Protein AF-A0A9D8L7P3-F1 (afdb_monomer_lite)

Sequence (144 aa):
MTLFPVAPTFHPADAAFAEPARNAYGDLPEWRLDDLYPGMESDQLKADLARADTASTAFETRYKGKLGEIAVSPDAGALLAEAVVAFEKLEELLGRIVSYAGLLHAGDTSDPVRSKFYGDVQEKITNASAHLLFFALELNRIDD

Secondary structure (DSSP, 8-state):
---PPPPPP--S-----PPP---TT-SPPPPP-TTT-S-TT-HHHHHHHHHHHHHHHHHHHHHTTTHHHHHTSTTHHHHHHHHHHHHHHHHHHHHHHHHHHHHHHHH-TT-HHHHHHHHHHHHHHHHHHHTTHHHHHHHTTS--

pLDDT: mean 88.26, std 18.41, range [38.44, 98.81]

Radius of gyration: 26.1 Å; chains: 1; bounding box: 97×29×51 Å

Foldseek 3Di:
DDDDDDDDDDDPPPPPPPDPPPPPPPDDDADDLVVLPPDLPGPVLVVLLVCLQVLLLVLLVVPFPCLQVLCPDPCNVVVVVVNVVSLVVSCVSLVSNLVSLVSQCVRPVPDPVSVVSNVVSVVSSVNSVVSVVRVVVVVVVHDD

Structure (mmCIF, N/CA/C/O backbone):
data_AF-A0A9D8L7P3-F1
#
_entry.id   AF-A0A9D8L7P3-F1
#
loop_
_atom_site.group_PDB
_atom_site.id
_atom_site.type_symbol
_atom_site.label_atom_id
_atom_site.label_alt_id
_atom_site.label_comp_id
_atom_site.label_asym_id
_atom_site.label_entity_id
_atom_site.label_seq_id
_atom_site.pdbx_PDB_ins_code
_atom_site.Cartn_x
_atom_site.Cartn_y
_atom_site.Cartn_z
_atom_site.occupancy
_atom_site.B_iso_or_equiv
_atom_site.auth_seq_id
_atom_site.auth_comp_id
_atom_site.auth_asym_id
_atom_site.auth_atom_id
_atom_site.pdbx_PDB_model_num
ATOM 1 N N . MET A 1 1 ? 76.445 12.600 0.737 1.00 38.44 1 MET A N 1
ATOM 2 C CA . MET A 1 1 ? 75.805 13.361 -0.352 1.00 38.44 1 MET A CA 1
ATOM 3 C C . MET A 1 1 ? 75.108 12.350 -1.254 1.00 38.44 1 MET A C 1
ATOM 5 O O . MET A 1 1 ? 75.825 11.651 -1.950 1.00 38.44 1 MET A O 1
ATOM 9 N N . THR A 1 2 ? 73.766 12.268 -1.166 1.00 41.50 2 THR A N 1
ATOM 10 C CA . THR A 1 2 ? 72.807 11.769 -2.195 1.00 41.50 2 THR A CA 1
ATOM 11 C C . THR A 1 2 ? 72.929 10.294 -2.656 1.00 41.50 2 THR A C 1
ATOM 13 O O . THR A 1 2 ? 74.024 9.793 -2.826 1.00 41.50 2 THR A O 1
ATOM 16 N N . LEU A 1 3 ? 71.883 9.498 -2.901 1.00 41.62 3 LEU A N 1
ATOM 17 C CA . LEU A 1 3 ? 70.475 9.744 -3.225 1.00 41.62 3 LEU A CA 1
ATOM 18 C C . LEU A 1 3 ? 69.587 8.639 -2.607 1.00 41.62 3 LEU A C 1
ATOM 20 O O . LEU A 1 3 ? 69.936 7.463 -2.655 1.00 41.62 3 LEU A O 1
ATOM 24 N N . PHE A 1 4 ? 68.414 9.024 -2.101 1.00 47.06 4 PHE A N 1
ATOM 25 C CA . PHE A 1 4 ? 67.272 8.123 -1.904 1.00 47.06 4 PHE A CA 1
ATOM 26 C C . PHE A 1 4 ? 66.633 7.785 -3.268 1.00 47.06 4 PHE A C 1
ATOM 28 O O . PHE A 1 4 ? 66.629 8.654 -4.145 1.00 47.06 4 PHE A O 1
ATOM 35 N N . PRO A 1 5 ? 66.067 6.581 -3.472 1.00 56.28 5 PRO A N 1
ATOM 36 C CA . PRO A 1 5 ? 65.324 6.274 -4.688 1.00 56.28 5 PRO A CA 1
ATOM 37 C C . PRO A 1 5 ? 64.018 7.081 -4.745 1.00 56.28 5 PRO A C 1
ATOM 39 O O . PRO A 1 5 ? 63.286 7.194 -3.762 1.00 56.28 5 PRO A O 1
ATOM 42 N N . VAL A 1 6 ? 63.754 7.660 -5.915 1.00 55.16 6 VAL A N 1
ATOM 43 C CA . VAL A 1 6 ? 62.558 8.444 -6.246 1.00 55.16 6 VAL A CA 1
ATOM 44 C C . VAL A 1 6 ? 61.336 7.518 -6.288 1.00 55.16 6 VAL A C 1
ATOM 46 O O . VAL A 1 6 ? 61.368 6.483 -6.950 1.00 55.16 6 VAL A O 1
ATOM 49 N N . ALA A 1 7 ? 60.265 7.883 -5.578 1.00 52.31 7 ALA A N 1
ATOM 50 C CA . ALA A 1 7 ? 58.972 7.203 -5.656 1.00 52.31 7 ALA A CA 1
ATOM 51 C C . ALA A 1 7 ? 58.366 7.342 -7.069 1.00 52.31 7 ALA A C 1
ATOM 53 O O . ALA A 1 7 ? 58.548 8.388 -7.698 1.00 52.31 7 ALA A O 1
ATOM 54 N N . PRO A 1 8 ? 57.634 6.336 -7.582 1.00 49.25 8 PRO A N 1
ATOM 55 C CA . PRO A 1 8 ? 57.021 6.427 -8.900 1.00 49.25 8 PRO A CA 1
ATOM 56 C C . PRO A 1 8 ? 55.979 7.552 -8.932 1.00 49.25 8 PRO A C 1
ATOM 58 O O . PRO A 1 8 ? 55.107 7.654 -8.069 1.00 49.25 8 PRO A O 1
ATOM 61 N N . THR A 1 9 ? 56.083 8.410 -9.941 1.00 48.66 9 THR A N 1
ATOM 62 C CA . THR A 1 9 ? 55.108 9.448 -10.264 1.00 48.66 9 THR A CA 1
ATOM 63 C C . THR A 1 9 ? 53.880 8.806 -10.912 1.00 48.66 9 THR A C 1
ATOM 65 O O . THR A 1 9 ? 53.975 8.206 -11.979 1.00 48.66 9 THR A O 1
ATOM 68 N N . PHE A 1 10 ? 52.707 8.938 -10.289 1.00 45.09 10 PHE A N 1
ATOM 69 C CA . PHE A 1 10 ? 51.442 8.586 -10.936 1.00 45.09 10 PHE A CA 1
ATOM 70 C C . PHE A 1 10 ? 51.120 9.627 -12.018 1.00 45.09 10 PHE A C 1
ATOM 72 O O . PHE A 1 10 ? 50.868 10.792 -11.710 1.00 45.09 10 PHE A O 1
ATOM 79 N N . HIS A 1 11 ? 51.148 9.210 -13.285 1.00 44.44 11 HIS A N 1
ATOM 80 C CA . HIS A 1 11 ? 50.634 9.985 -14.415 1.00 44.44 11 HIS A CA 1
ATOM 81 C C . HIS A 1 11 ? 49.141 9.659 -14.605 1.00 44.44 11 HIS A C 1
ATOM 83 O O . HIS A 1 11 ? 48.803 8.480 -14.719 1.00 44.44 11 HIS A O 1
ATOM 89 N N . PRO A 1 12 ? 48.233 10.650 -14.659 1.00 49.00 12 PRO A N 1
ATOM 90 C CA . PRO A 1 12 ? 46.819 10.408 -14.908 1.00 49.00 12 PRO A CA 1
ATOM 91 C C . PRO A 1 12 ? 46.588 10.329 -16.421 1.00 49.00 12 PRO A C 1
ATOM 93 O O . PRO A 1 12 ? 46.177 11.300 -17.046 1.00 49.00 12 PRO A O 1
ATOM 96 N N . ALA A 1 13 ? 46.912 9.193 -17.032 1.00 48.75 13 ALA A N 1
ATOM 97 C CA . ALA A 1 13 ? 46.617 8.950 -18.442 1.00 48.75 13 ALA A CA 1
ATOM 98 C C . ALA A 1 13 ? 46.515 7.447 -18.723 1.00 48.75 13 ALA A C 1
ATOM 100 O O . ALA A 1 13 ? 47.302 6.916 -19.488 1.00 48.75 13 ALA A O 1
ATOM 101 N N . ASP A 1 14 ? 45.588 6.767 -18.046 1.00 42.84 14 ASP A N 1
ATOM 102 C CA . ASP A 1 14 ? 45.034 5.481 -18.501 1.00 42.84 14 ASP A CA 1
ATOM 103 C C . ASP A 1 14 ? 43.780 5.127 -17.682 1.00 42.84 14 ASP A C 1
ATOM 105 O O . ASP A 1 14 ? 43.622 4.046 -17.124 1.00 42.84 14 ASP A O 1
ATOM 109 N N . ALA A 1 15 ? 42.841 6.071 -17.588 1.00 46.94 15 ALA A N 1
ATOM 110 C CA . ALA A 1 15 ? 41.454 5.698 -17.333 1.00 46.94 15 ALA A CA 1
ATOM 111 C C . ALA A 1 15 ? 40.841 5.341 -18.690 1.00 46.94 15 ALA A C 1
ATOM 113 O O . ALA A 1 15 ? 40.079 6.114 -19.269 1.00 46.94 15 ALA A O 1
ATOM 114 N N . ALA A 1 16 ? 41.248 4.193 -19.236 1.00 42.69 16 ALA A N 1
ATOM 115 C CA . ALA A 1 16 ? 40.502 3.572 -20.313 1.00 42.69 16 ALA A CA 1
ATOM 116 C C . ALA A 1 16 ? 39.078 3.376 -19.786 1.00 42.69 16 ALA A C 1
ATOM 118 O O . ALA A 1 16 ? 38.869 2.669 -18.799 1.00 42.69 16 ALA A O 1
ATOM 119 N N . PHE A 1 17 ? 38.112 4.067 -20.392 1.00 42.19 17 PHE A N 1
ATOM 120 C CA . PHE A 1 17 ? 36.704 3.781 -20.173 1.00 42.19 17 PHE A CA 1
ATOM 121 C C . PHE A 1 17 ? 36.528 2.294 -20.454 1.00 42.19 17 PHE A C 1
ATOM 123 O O . PHE A 1 17 ? 36.718 1.861 -21.590 1.00 42.19 17 PHE A O 1
ATOM 130 N N . ALA A 1 18 ? 36.270 1.515 -19.403 1.00 49.25 18 ALA A N 1
ATOM 131 C CA . ALA A 1 18 ? 35.996 0.101 -19.543 1.00 49.25 18 ALA A CA 1
ATOM 132 C C . ALA A 1 18 ? 34.855 -0.028 -20.554 1.00 49.25 18 ALA A C 1
ATOM 134 O O . ALA A 1 18 ? 33.767 0.509 -20.329 1.00 49.25 18 ALA A O 1
ATOM 135 N N . GLU A 1 19 ? 35.123 -0.672 -21.693 1.00 46.34 19 GLU A N 1
ATOM 136 C CA . GLU A 1 19 ? 34.055 -1.069 -22.601 1.00 46.34 19 GLU A CA 1
ATOM 137 C C . GLU A 1 19 ? 33.011 -1.829 -21.773 1.00 46.34 19 GLU A C 1
ATOM 139 O O . GLU A 1 19 ? 33.402 -2.644 -20.926 1.00 46.34 19 GLU A O 1
ATOM 144 N N . PRO A 1 20 ? 31.701 -1.582 -21.972 1.00 51.84 20 PRO A N 1
ATOM 145 C CA . PRO A 1 20 ? 30.693 -2.407 -21.334 1.00 51.84 20 PRO A CA 1
ATOM 146 C C . PRO A 1 20 ? 31.013 -3.839 -21.737 1.00 51.84 20 PRO A C 1
ATOM 148 O O . PRO A 1 20 ? 31.064 -4.151 -22.931 1.00 51.84 20 PRO A O 1
ATOM 151 N N . ALA A 1 21 ? 31.324 -4.676 -20.748 1.00 59.56 21 ALA A N 1
ATOM 152 C CA . ALA A 1 21 ? 31.619 -6.072 -20.980 1.00 59.56 21 ALA A CA 1
ATOM 153 C C . ALA A 1 21 ? 30.423 -6.647 -21.739 1.00 59.56 21 ALA A C 1
ATOM 155 O O . ALA A 1 21 ? 29.360 -6.847 -21.158 1.00 59.56 21 ALA A O 1
ATOM 156 N N . ARG A 1 22 ? 30.563 -6.855 -23.056 1.00 57.25 22 ARG A N 1
ATOM 157 C CA . ARG A 1 22 ? 29.581 -7.623 -23.819 1.00 57.25 22 ARG A CA 1
ATOM 158 C C . ARG A 1 22 ? 29.501 -8.961 -23.109 1.00 57.25 22 ARG A C 1
ATOM 160 O O . ARG A 1 22 ? 30.512 -9.659 -23.064 1.00 57.25 22 ARG A O 1
ATOM 167 N N . ASN A 1 23 ? 28.352 -9.228 -22.488 1.00 61.25 23 ASN A N 1
ATOM 168 C CA . ASN A 1 23 ? 28.147 -10.318 -21.544 1.00 61.25 23 ASN A CA 1
ATOM 169 C C . ASN A 1 23 ? 28.837 -11.594 -22.033 1.00 61.25 23 ASN A C 1
ATOM 171 O O . ASN A 1 23 ? 28.347 -12.279 -22.929 1.00 61.25 23 ASN A O 1
ATOM 175 N N . ALA A 1 24 ? 29.974 -11.929 -21.416 1.00 62.56 24 ALA A N 1
ATOM 176 C CA . ALA A 1 24 ? 30.736 -13.142 -21.716 1.00 62.56 24 ALA A CA 1
ATOM 177 C C . ALA A 1 24 ? 29.956 -14.430 -21.367 1.00 62.56 24 ALA A C 1
ATOM 179 O O . ALA A 1 24 ? 30.432 -15.535 -21.614 1.00 62.56 24 ALA A O 1
ATOM 180 N N . TYR A 1 25 ? 28.758 -14.268 -20.799 1.00 64.44 25 TYR A N 1
ATOM 181 C CA . TYR A 1 25 ? 27.866 -15.301 -20.294 1.00 64.44 25 TYR A CA 1
ATOM 182 C C . TYR A 1 25 ? 26.561 -15.440 -21.106 1.00 64.44 25 TYR A C 1
ATOM 184 O O . TYR A 1 25 ? 25.712 -16.240 -20.726 1.00 64.44 25 TYR A O 1
ATOM 192 N N . GLY A 1 26 ? 26.395 -14.708 -22.219 1.00 72.38 26 GLY A N 1
ATOM 193 C CA . GLY A 1 26 ? 25.137 -14.675 -22.981 1.00 72.38 26 GLY A CA 1
ATOM 194 C C . GLY A 1 26 ? 24.064 -13.799 -22.324 1.00 72.38 26 GLY A C 1
ATOM 195 O O . GLY A 1 26 ? 24.386 -12.925 -21.515 1.00 72.38 26 GLY A O 1
ATOM 196 N N . ASP A 1 27 ? 22.796 -14.009 -22.683 1.00 77.06 27 ASP A N 1
ATOM 197 C CA . ASP A 1 27 ? 21.672 -13.321 -22.039 1.00 77.06 27 ASP A CA 1
ATOM 198 C C . ASP A 1 27 ? 21.513 -13.832 -20.602 1.00 77.06 27 ASP A C 1
ATOM 200 O O . ASP A 1 27 ? 21.377 -15.035 -20.361 1.00 77.06 27 ASP A O 1
ATOM 204 N N . LEU A 1 28 ? 21.564 -12.915 -19.634 1.00 80.81 28 LEU A N 1
ATOM 205 C CA . LEU A 1 28 ? 21.348 -13.250 -18.231 1.00 80.81 28 LEU A CA 1
ATOM 206 C C . LEU A 1 28 ? 19.869 -13.605 -18.011 1.00 80.81 28 LEU A C 1
ATOM 208 O O . LEU A 1 28 ? 18.997 -12.970 -18.606 1.00 80.81 28 LEU A O 1
ATOM 212 N N . PRO A 1 29 ? 19.556 -14.598 -17.160 1.00 83.00 29 PRO A N 1
ATOM 213 C CA . PRO A 1 29 ? 18.172 -14.918 -16.846 1.00 83.00 29 PRO A CA 1
ATOM 214 C C . PRO A 1 29 ? 17.509 -13.752 -16.103 1.00 83.00 29 PRO A C 1
ATOM 216 O O . PRO A 1 29 ? 18.030 -13.277 -15.094 1.00 83.00 29 PRO A O 1
ATOM 219 N N . GLU A 1 30 ? 16.336 -13.333 -16.574 1.00 84.88 30 GLU A N 1
ATOM 220 C CA . GLU A 1 30 ? 15.499 -12.331 -15.909 1.00 84.88 30 GLU A CA 1
ATOM 221 C C . GLU A 1 30 ? 14.367 -12.993 -15.109 1.00 84.88 30 GLU A C 1
ATOM 223 O O 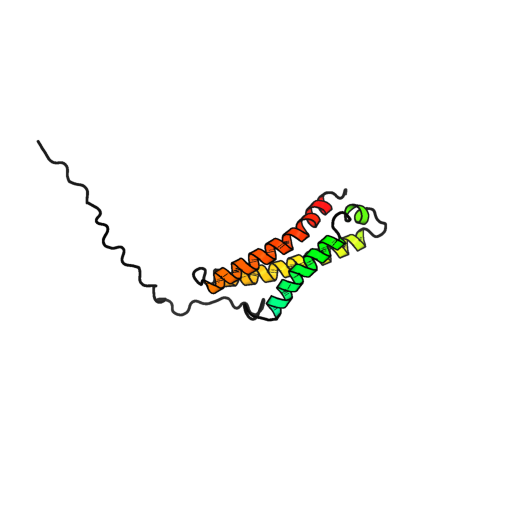. GLU A 1 30 ? 13.891 -14.087 -15.434 1.00 84.88 30 GLU A O 1
ATOM 228 N N . TRP A 1 31 ? 13.902 -12.318 -14.056 1.00 88.06 31 TRP A N 1
ATOM 229 C CA . TRP A 1 31 ? 12.688 -12.728 -13.359 1.00 88.06 31 TRP A CA 1
ATOM 230 C C . TRP A 1 31 ? 11.464 -12.542 -14.253 1.00 88.06 31 TRP A C 1
ATOM 232 O O . TRP A 1 31 ? 11.224 -11.459 -14.785 1.00 88.06 31 TRP A O 1
ATOM 242 N N . ARG A 1 32 ? 10.635 -13.584 -14.357 1.00 93.06 32 ARG A N 1
ATOM 243 C CA . ARG A 1 32 ? 9.280 -13.441 -14.889 1.00 93.06 32 ARG A CA 1
ATOM 244 C C . ARG A 1 32 ? 8.385 -12.804 -13.833 1.00 93.06 32 ARG A C 1
ATOM 246 O O . ARG A 1 32 ? 8.224 -13.357 -12.751 1.00 93.06 32 ARG A O 1
ATOM 253 N N . LEU A 1 33 ? 7.828 -11.639 -14.155 1.00 96.25 33 LEU A N 1
ATOM 254 C CA . LEU A 1 33 ? 7.033 -10.821 -13.230 1.00 96.25 33 LEU A CA 1
ATOM 255 C C . LEU A 1 33 ? 5.554 -10.725 -13.619 1.00 96.25 33 LEU A C 1
ATOM 257 O O . LEU A 1 33 ? 4.804 -9.978 -12.993 1.00 96.25 33 LEU A O 1
ATOM 261 N N . ASP A 1 34 ? 5.122 -11.468 -14.633 1.00 95.31 34 ASP A N 1
ATOM 262 C CA . ASP A 1 34 ? 3.754 -11.413 -15.147 1.00 95.31 34 ASP A CA 1
ATOM 263 C C . ASP A 1 34 ? 2.705 -11.990 -14.180 1.00 95.31 34 ASP A C 1
ATOM 265 O O . ASP A 1 34 ? 1.540 -11.607 -14.265 1.00 95.31 34 ASP A O 1
ATOM 269 N N . ASP A 1 35 ? 3.130 -12.786 -13.192 1.00 95.50 35 ASP A N 1
ATOM 270 C CA . ASP A 1 35 ? 2.295 -13.181 -12.048 1.00 95.50 35 ASP A CA 1
ATOM 271 C C . ASP A 1 35 ? 1.937 -11.986 -11.136 1.00 95.50 35 ASP A C 1
ATOM 273 O O . ASP A 1 35 ? 0.938 -12.028 -10.416 1.00 95.50 35 ASP A O 1
ATOM 277 N N . LEU A 1 36 ? 2.736 -10.908 -11.158 1.00 97.75 36 LEU A N 1
ATOM 278 C CA . LEU A 1 36 ? 2.447 -9.658 -10.447 1.00 97.75 36 LEU A CA 1
ATOM 279 C C . LEU A 1 36 ? 1.723 -8.671 -11.366 1.00 97.75 36 LEU A C 1
ATOM 281 O O . LEU A 1 36 ? 0.601 -8.266 -11.067 1.00 97.75 36 LEU A O 1
ATOM 285 N N .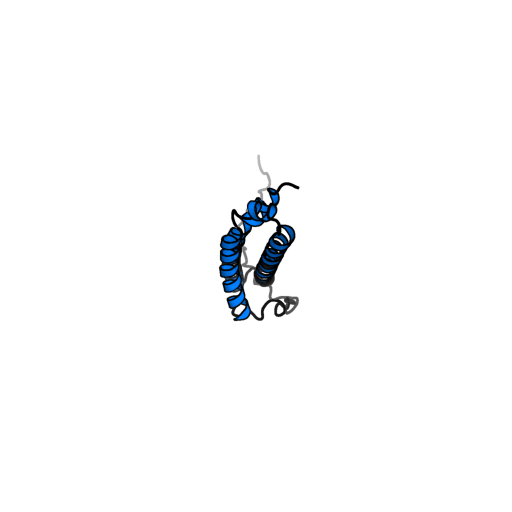 TYR A 1 37 ? 2.370 -8.292 -12.474 1.00 98.44 37 TYR A N 1
ATOM 286 C CA . TYR A 1 37 ? 1.817 -7.398 -13.489 1.00 98.44 37 TYR A CA 1
ATOM 287 C C . TYR A 1 37 ? 2.393 -7.706 -14.877 1.00 98.44 37 TYR A C 1
ATOM 289 O O . TYR A 1 37 ? 3.601 -7.915 -15.000 1.00 98.44 37 TYR A O 1
ATOM 297 N N . PRO A 1 38 ? 1.585 -7.615 -15.953 1.00 97.50 38 PRO A N 1
ATOM 298 C CA . PRO A 1 38 ? 2.064 -7.855 -17.319 1.00 97.50 38 PRO A CA 1
ATOM 299 C C . PRO A 1 38 ? 3.143 -6.874 -17.808 1.00 97.50 38 PRO A C 1
ATOM 301 O O . PRO A 1 38 ? 3.848 -7.167 -18.769 1.00 97.50 38 PRO A O 1
ATOM 304 N N . GLY A 1 39 ? 3.250 -5.689 -17.197 1.00 97.12 39 GLY A N 1
ATOM 305 C CA . GLY A 1 39 ? 4.196 -4.651 -17.605 1.00 97.12 39 GLY A CA 1
ATOM 306 C C . GLY A 1 39 ? 4.017 -3.333 -16.847 1.00 97.12 39 GLY A C 1
ATOM 307 O O . GLY A 1 39 ? 2.963 -3.092 -16.252 1.00 97.12 39 GLY A O 1
ATOM 308 N N . MET A 1 40 ? 5.021 -2.452 -16.936 1.00 97.56 40 MET A N 1
ATOM 309 C CA . MET A 1 40 ? 5.015 -1.108 -16.324 1.00 97.56 40 MET A CA 1
ATOM 310 C C . MET A 1 40 ? 3.839 -0.244 -16.791 1.00 97.56 40 MET A C 1
ATOM 312 O O . MET A 1 40 ? 3.322 0.574 -16.041 1.00 97.56 40 MET A O 1
ATOM 316 N N . GLU A 1 41 ? 3.389 -0.458 -18.026 1.00 97.00 41 GLU A N 1
ATOM 317 C CA . GLU A 1 41 ? 2.292 0.295 -18.633 1.00 97.00 41 GLU A CA 1
ATOM 318 C C . GLU A 1 41 ? 0.953 -0.446 -18.606 1.00 97.00 41 GLU A C 1
ATOM 320 O O . GLU A 1 41 ? -0.011 0.024 -19.214 1.00 97.00 41 GLU A O 1
ATOM 325 N N . SER A 1 42 ? 0.886 -1.590 -17.917 1.00 98.44 42 SER A N 1
ATOM 326 C CA . SER A 1 42 ? -0.321 -2.412 -17.864 1.00 98.44 42 SER A CA 1
ATOM 327 C C . SER A 1 42 ? -1.487 -1.679 -17.198 1.00 98.44 42 SER A C 1
ATOM 329 O O . SER A 1 42 ? -1.325 -0.971 -16.199 1.00 98.44 42 SER A O 1
ATOM 331 N N . ASP A 1 43 ? -2.686 -1.886 -17.740 1.00 98.62 43 ASP A N 1
ATOM 332 C CA . ASP A 1 43 ? -3.912 -1.308 -17.187 1.00 98.62 43 ASP A CA 1
ATOM 333 C C . ASP A 1 43 ? -4.176 -1.816 -15.764 1.00 98.62 43 ASP A C 1
ATOM 335 O O . ASP A 1 43 ? -4.676 -1.072 -14.923 1.00 98.62 43 ASP A O 1
ATOM 339 N N . GLN A 1 44 ? -3.778 -3.058 -15.469 1.00 98.62 44 GLN A N 1
ATOM 340 C CA . GLN A 1 44 ? -3.865 -3.660 -14.140 1.00 98.62 44 GLN A CA 1
ATOM 341 C C . GLN A 1 44 ? -3.048 -2.868 -13.116 1.00 98.62 44 GLN A C 1
ATOM 343 O O . GLN A 1 44 ? -3.589 -2.460 -12.091 1.00 98.62 44 GLN A O 1
ATOM 348 N N . LEU A 1 45 ? -1.775 -2.581 -13.412 1.00 98.62 45 LEU A N 1
ATOM 349 C CA . LEU A 1 45 ? -0.925 -1.808 -12.507 1.00 98.62 45 LEU A CA 1
ATOM 350 C C . LEU A 1 45 ? -1.464 -0.389 -12.304 1.00 98.62 45 LEU A C 1
ATOM 352 O O . LEU A 1 45 ? -1.511 0.103 -11.178 1.00 98.62 45 LEU A O 1
ATOM 356 N N . LYS A 1 46 ? -1.903 0.266 -13.384 1.00 98.62 46 LYS A N 1
ATOM 357 C CA . LYS A 1 46 ? -2.494 1.611 -13.320 1.00 98.62 46 LYS A CA 1
ATOM 358 C C . LYS A 1 46 ? -3.748 1.630 -12.447 1.00 98.62 46 LYS A C 1
ATOM 360 O O . LYS A 1 46 ? -3.892 2.517 -11.604 1.00 98.62 46 LYS A O 1
ATOM 365 N N . ALA A 1 47 ? -4.625 0.642 -12.614 1.00 98.75 47 ALA A N 1
ATOM 366 C CA . ALA A 1 47 ? -5.827 0.492 -11.803 1.00 98.75 47 ALA A CA 1
ATOM 367 C C . ALA A 1 47 ? -5.490 0.249 -10.326 1.00 98.75 47 ALA A C 1
ATOM 369 O O . ALA A 1 47 ? -6.122 0.833 -9.449 1.00 98.75 47 ALA A O 1
ATOM 370 N N . ASP A 1 48 ? -4.475 -0.561 -10.040 1.00 98.81 48 ASP A N 1
ATOM 371 C CA . ASP A 1 48 ? -4.070 -0.870 -8.673 1.00 98.81 48 ASP A CA 1
ATOM 372 C C . ASP A 1 48 ? -3.378 0.291 -7.965 1.00 98.81 48 ASP A C 1
ATOM 374 O O . ASP A 1 48 ? -3.652 0.516 -6.789 1.00 98.81 48 ASP A O 1
ATOM 378 N N . LEU A 1 49 ? -2.564 1.077 -8.673 1.00 98.75 49 LEU A N 1
ATOM 379 C CA . LEU A 1 49 ? -2.008 2.330 -8.153 1.00 98.75 49 LEU A CA 1
ATOM 380 C C . LEU A 1 49 ? -3.119 3.329 -7.798 1.00 98.75 49 LEU A C 1
ATOM 382 O O . LEU A 1 49 ? -3.083 3.932 -6.728 1.00 98.75 49 LEU A O 1
ATOM 386 N N . ALA A 1 50 ? -4.129 3.479 -8.662 1.00 98.56 50 ALA A N 1
ATOM 387 C CA . ALA A 1 50 ? -5.280 4.341 -8.383 1.00 98.56 50 ALA A CA 1
ATOM 388 C C . ALA A 1 50 ? -6.133 3.809 -7.217 1.00 98.56 50 ALA A C 1
ATOM 390 O O . ALA A 1 50 ? -6.607 4.577 -6.376 1.00 98.56 50 ALA A O 1
ATOM 391 N N . ARG A 1 51 ? -6.306 2.482 -7.142 1.00 98.69 51 ARG A N 1
ATOM 392 C CA . ARG A 1 51 ? -7.022 1.826 -6.045 1.00 98.69 51 ARG A CA 1
ATOM 393 C C . ARG A 1 51 ? -6.289 1.995 -4.721 1.00 98.69 51 ARG A C 1
ATOM 395 O O . ARG A 1 51 ? -6.956 2.261 -3.732 1.00 98.69 51 ARG A O 1
ATOM 402 N N . ALA A 1 52 ? -4.966 1.852 -4.696 1.00 98.69 52 ALA A N 1
ATOM 403 C CA . ALA A 1 52 ? -4.149 2.042 -3.501 1.00 98.69 52 ALA A CA 1
ATOM 404 C C . ALA A 1 52 ? -4.337 3.447 -2.915 1.00 98.69 52 ALA A C 1
ATOM 406 O O . ALA A 1 52 ? -4.637 3.580 -1.730 1.00 98.69 52 ALA A O 1
ATOM 407 N N . ASP A 1 53 ? -4.263 4.474 -3.763 1.00 98.12 53 ASP A N 1
ATOM 408 C CA . ASP A 1 53 ? -4.499 5.866 -3.376 1.00 98.12 53 ASP A CA 1
ATOM 409 C C . ASP A 1 53 ? -5.909 6.048 -2.784 1.00 98.12 53 ASP A C 1
ATOM 411 O O . ASP A 1 53 ? -6.065 6.327 -1.594 1.00 98.12 53 ASP A O 1
ATOM 415 N N . THR A 1 54 ? -6.948 5.733 -3.564 1.00 98.56 54 THR A N 1
ATOM 416 C CA . THR A 1 54 ? -8.350 5.931 -3.148 1.00 98.56 54 THR A CA 1
ATOM 417 C C . THR A 1 54 ? -8.715 5.124 -1.899 1.00 98.56 54 THR A C 1
ATOM 419 O O . THR A 1 54 ? -9.391 5.626 -0.998 1.00 98.56 54 THR A O 1
ATOM 422 N N . ALA A 1 55 ? -8.298 3.858 -1.833 1.00 98.56 55 ALA A N 1
ATOM 423 C CA . ALA A 1 55 ? -8.646 2.976 -0.729 1.00 98.56 55 ALA A CA 1
ATOM 424 C C . ALA A 1 55 ? -7.899 3.350 0.557 1.00 98.56 55 ALA A C 1
ATOM 426 O O . ALA A 1 55 ? -8.488 3.239 1.631 1.00 98.56 55 ALA A O 1
ATOM 427 N N . SER A 1 56 ? -6.659 3.846 0.468 1.00 98.81 56 SER A N 1
ATOM 428 C CA . SER A 1 56 ? -5.911 4.299 1.646 1.00 98.81 56 SER A CA 1
ATOM 429 C C . SER A 1 56 ? -6.560 5.529 2.300 1.00 98.81 56 SER A C 1
ATOM 431 O O . SER A 1 56 ? -6.829 5.517 3.502 1.00 98.81 56 SER A O 1
ATOM 433 N N . THR A 1 57 ? -6.955 6.537 1.512 1.00 98.62 57 THR A N 1
ATOM 434 C CA . THR A 1 57 ? -7.704 7.705 2.011 1.00 98.62 57 THR A CA 1
ATOM 435 C C . THR A 1 57 ? -9.080 7.323 2.566 1.00 98.62 57 THR A C 1
ATOM 437 O O . THR A 1 57 ? -9.517 7.846 3.598 1.00 98.62 57 THR A O 1
ATOM 440 N N . ALA A 1 58 ? -9.787 6.399 1.906 1.00 98.69 58 ALA A N 1
ATOM 441 C CA . ALA A 1 58 ? -11.083 5.921 2.383 1.00 98.69 58 ALA A CA 1
ATOM 442 C C . ALA A 1 58 ? -10.959 5.174 3.721 1.00 98.69 58 ALA A C 1
ATOM 444 O O . ALA A 1 58 ? -11.790 5.363 4.613 1.00 98.69 58 ALA A O 1
ATOM 445 N N . PHE A 1 59 ? -9.912 4.362 3.876 1.00 98.81 59 PHE A N 1
ATOM 446 C CA . PHE A 1 59 ? -9.609 3.654 5.114 1.00 98.81 59 PHE A CA 1
ATOM 447 C C . PHE A 1 59 ? -9.319 4.627 6.259 1.00 98.81 59 PHE A C 1
ATOM 449 O O . PHE A 1 59 ? -9.924 4.513 7.327 1.00 98.81 59 PHE A O 1
ATOM 456 N N . GLU A 1 60 ? -8.476 5.633 6.013 1.00 98.75 60 GLU A N 1
ATOM 457 C CA . GLU A 1 60 ? -8.201 6.689 6.986 1.00 98.75 60 GLU A CA 1
ATOM 458 C C . GLU A 1 60 ? -9.484 7.397 7.424 1.00 98.75 60 GLU A C 1
ATOM 460 O O . GLU A 1 60 ? -9.784 7.478 8.614 1.00 98.75 60 GLU A O 1
ATOM 465 N N . THR A 1 61 ? -10.298 7.836 6.465 1.00 98.62 61 THR A N 1
ATOM 466 C CA . THR A 1 61 ? -11.575 8.512 6.741 1.00 98.62 61 THR A CA 1
ATOM 467 C C . THR A 1 61 ? -12.509 7.641 7.583 1.00 98.62 61 THR A C 1
ATOM 469 O O . THR A 1 61 ? -13.229 8.129 8.467 1.00 98.62 61 THR A O 1
ATOM 472 N N . ARG A 1 62 ? -12.519 6.332 7.316 1.00 98.38 62 ARG A N 1
ATOM 473 C CA . ARG A 1 62 ? -13.398 5.390 8.000 1.00 98.38 62 ARG A CA 1
ATOM 474 C C . ARG A 1 62 ? -12.989 5.164 9.450 1.00 98.38 62 ARG A C 1
ATOM 476 O O . ARG A 1 62 ? -13.885 5.186 10.291 1.00 98.38 62 ARG A O 1
ATOM 483 N N . TYR A 1 63 ? -11.700 4.988 9.738 1.00 98.56 63 TYR A N 1
ATOM 484 C CA . TYR A 1 63 ? -11.242 4.452 11.027 1.00 98.56 63 TYR A CA 1
ATOM 485 C C . TYR A 1 63 ? -10.431 5.416 11.898 1.00 98.56 63 TYR A C 1
ATOM 487 O O . TYR A 1 63 ? -10.384 5.212 13.111 1.00 98.56 63 TYR A O 1
ATOM 495 N N . LYS A 1 64 ? -9.818 6.463 11.334 1.00 98.44 64 LYS A N 1
ATOM 496 C CA . LYS A 1 64 ? -8.943 7.361 12.101 1.00 98.44 64 LYS A CA 1
ATOM 497 C C . LYS A 1 64 ? -9.698 8.080 13.211 1.00 98.44 64 LYS A C 1
ATOM 499 O O . LYS A 1 64 ? -10.753 8.672 12.976 1.00 98.44 64 LYS A O 1
ATOM 504 N N . GLY A 1 65 ? -9.135 8.025 14.414 1.00 98.00 65 GLY A N 1
ATOM 505 C CA . GLY A 1 65 ? -9.689 8.586 15.640 1.00 98.00 65 GLY A CA 1
ATOM 506 C C . GLY A 1 65 ? -10.894 7.831 16.198 1.00 98.00 65 GLY A C 1
ATOM 507 O O . GLY A 1 65 ? -11.507 8.324 17.137 1.00 98.00 65 GLY A O 1
ATOM 508 N N . LYS A 1 66 ? -11.260 6.675 15.629 1.00 97.75 66 LYS A N 1
ATOM 509 C CA . LYS A 1 66 ? -12.498 5.949 15.968 1.00 97.75 66 LYS A CA 1
ATOM 510 C C . LYS A 1 66 ? -12.244 4.569 16.565 1.00 97.75 66 LYS A C 1
ATOM 512 O O . LYS A 1 66 ? -13.174 3.970 17.097 1.00 97.75 66 LYS A O 1
ATOM 517 N N . LEU A 1 67 ? -11.014 4.046 16.500 1.00 97.31 67 LEU A N 1
ATOM 518 C CA . LEU A 1 67 ? -10.735 2.675 16.945 1.00 97.31 67 LEU A CA 1
ATOM 519 C C . LEU A 1 67 ? -10.996 2.469 18.441 1.00 97.31 67 LEU A C 1
ATOM 521 O O . LEU A 1 67 ? -11.513 1.423 18.817 1.00 97.31 67 LEU A O 1
ATOM 525 N N . GLY A 1 68 ? -10.720 3.472 19.280 1.00 96.38 68 GLY A N 1
ATOM 526 C CA . GLY A 1 68 ? -11.024 3.402 20.714 1.00 96.38 68 GLY A CA 1
ATOM 527 C C . GLY A 1 68 ? -12.525 3.305 21.006 1.00 96.38 68 GLY A C 1
ATOM 528 O O . GLY A 1 68 ? -12.940 2.515 21.848 1.00 96.38 68 GLY A O 1
ATOM 529 N N . GLU A 1 69 ? -13.355 4.050 20.270 1.00 96.12 69 GLU A N 1
ATOM 530 C CA . GLU A 1 69 ? -14.818 3.972 20.395 1.00 96.12 69 GLU A CA 1
ATOM 531 C C . GLU A 1 69 ? -15.353 2.624 19.899 1.00 96.12 69 GLU A C 1
ATOM 533 O O . GLU A 1 69 ? -16.233 2.029 20.521 1.00 96.12 69 GLU A O 1
ATOM 538 N N . ILE A 1 70 ? -14.791 2.115 18.797 1.00 96.94 70 ILE A N 1
ATOM 539 C CA . ILE A 1 70 ? -15.126 0.793 18.262 1.00 96.94 70 ILE A CA 1
ATOM 540 C C . ILE A 1 70 ? -14.795 -0.299 19.286 1.00 96.94 70 ILE A C 1
ATOM 542 O O . ILE A 1 70 ? -15.618 -1.188 19.505 1.00 96.94 70 ILE A O 1
ATOM 546 N N . ALA A 1 71 ? -13.630 -0.222 19.932 1.00 95.81 71 ALA A N 1
ATOM 547 C CA . ALA A 1 71 ? -13.139 -1.242 20.855 1.00 95.81 71 ALA A CA 1
ATOM 548 C C . ALA A 1 71 ? -14.023 -1.440 22.096 1.00 95.81 71 ALA A C 1
ATOM 550 O O . ALA A 1 71 ? -14.103 -2.548 22.616 1.00 95.81 71 ALA A O 1
ATOM 551 N N . VAL A 1 72 ? -14.724 -0.395 22.544 1.00 96.12 72 VAL A N 1
ATOM 552 C CA . VAL A 1 72 ? -15.635 -0.461 23.705 1.00 96.12 72 VAL A CA 1
ATOM 553 C C . VAL A 1 72 ? -17.101 -0.669 23.315 1.00 96.12 72 VAL A C 1
ATOM 555 O O . VAL A 1 72 ? -17.984 -0.683 24.176 1.00 96.12 72 VAL A O 1
ATOM 558 N N . SER A 1 73 ? -17.388 -0.798 22.019 1.00 96.38 73 SER A N 1
ATOM 559 C CA . SER A 1 73 ? -18.746 -1.015 21.527 1.00 96.38 73 SER A CA 1
ATOM 560 C C . SER A 1 73 ? -19.211 -2.466 21.746 1.00 96.38 73 SER A C 1
ATOM 562 O O . SER A 1 73 ? -18.385 -3.377 21.817 1.00 96.38 73 SER A O 1
ATOM 564 N N . PRO A 1 74 ? -20.531 -2.730 21.800 1.00 97.12 74 PRO A N 1
ATOM 565 C CA . PRO A 1 74 ? -21.057 -4.094 21.927 1.00 97.12 74 PRO A CA 1
ATOM 566 C C . PRO A 1 74 ? -20.598 -5.050 20.814 1.00 97.12 74 PRO A C 1
ATOM 568 O O . PRO A 1 74 ? -20.488 -6.251 21.045 1.00 97.12 74 PRO A O 1
ATOM 571 N N . ASP A 1 75 ? -20.299 -4.508 19.630 1.00 96.81 75 ASP A N 1
ATOM 572 C CA . ASP A 1 75 ? -19.906 -5.255 18.432 1.00 96.81 75 ASP A CA 1
ATOM 573 C C . ASP A 1 75 ? -18.392 -5.171 18.146 1.00 96.81 75 ASP A C 1
ATOM 575 O O . ASP A 1 75 ? -17.950 -5.461 17.030 1.00 96.81 75 ASP A O 1
ATOM 579 N N . ALA A 1 76 ? -17.582 -4.782 19.143 1.00 95.44 76 ALA A N 1
ATOM 580 C CA . ALA A 1 76 ? -16.152 -4.494 18.997 1.00 95.44 76 ALA A CA 1
ATOM 581 C C . ALA A 1 76 ? -15.383 -5.572 18.224 1.00 95.44 76 ALA A C 1
ATOM 583 O O . ALA A 1 76 ? -14.670 -5.257 17.273 1.00 95.44 76 ALA A O 1
ATOM 584 N N . GLY A 1 77 ? -15.565 -6.848 18.579 1.00 95.12 77 GLY A N 1
ATOM 585 C CA . GLY A 1 77 ? -14.863 -7.953 17.925 1.00 95.12 77 GLY A CA 1
ATOM 586 C C . GLY A 1 77 ? -15.135 -8.034 16.419 1.00 95.12 77 GLY A C 1
ATOM 587 O O . GLY A 1 77 ? -14.209 -8.228 15.636 1.00 95.12 77 GLY A O 1
ATOM 588 N N . ALA A 1 78 ? -16.387 -7.831 15.998 1.00 97.88 78 ALA A N 1
ATOM 589 C CA . ALA A 1 78 ? -16.756 -7.870 14.585 1.00 97.88 78 ALA A CA 1
ATOM 590 C C . ALA A 1 78 ? -16.236 -6.640 13.825 1.00 97.88 78 ALA A C 1
ATOM 592 O O . ALA A 1 78 ? -15.687 -6.774 12.731 1.00 97.88 78 ALA A O 1
ATOM 593 N N . LEU A 1 79 ? -16.368 -5.450 14.416 1.00 97.44 79 LEU A N 1
ATOM 594 C CA . LEU A 1 79 ? -15.946 -4.194 13.793 1.00 97.44 79 LEU A CA 1
ATOM 595 C C . LEU A 1 79 ? -14.418 -4.073 13.688 1.00 97.44 79 LEU A C 1
ATOM 597 O O . LEU A 1 79 ? -13.907 -3.619 12.664 1.00 97.44 79 LEU A O 1
ATOM 601 N N . LEU A 1 80 ? -13.674 -4.514 14.709 1.00 96.88 80 LEU A N 1
ATOM 602 C CA . LEU A 1 80 ? -12.211 -4.565 14.659 1.00 96.88 80 LEU A CA 1
ATOM 603 C C . LEU A 1 80 ? -11.725 -5.615 13.659 1.00 96.88 80 LEU A C 1
ATOM 605 O O . LEU A 1 80 ? -10.801 -5.332 12.899 1.00 96.88 80 LEU A O 1
ATOM 609 N N . ALA A 1 81 ? -12.368 -6.785 13.589 1.00 97.75 81 ALA A N 1
ATOM 610 C CA . ALA A 1 81 ? -12.043 -7.782 12.570 1.00 97.75 81 ALA A CA 1
ATOM 611 C C . ALA A 1 81 ? -12.262 -7.236 11.147 1.00 97.75 81 ALA A C 1
ATOM 613 O O . ALA A 1 81 ? -11.419 -7.444 10.276 1.00 97.75 81 ALA A O 1
ATOM 614 N N . GLU A 1 82 ? -13.345 -6.487 10.906 1.00 98.38 82 GLU A N 1
ATOM 615 C CA . GLU A 1 82 ? -13.573 -5.819 9.617 1.00 98.38 82 GLU A CA 1
ATOM 616 C C . GLU A 1 82 ? -12.462 -4.806 9.296 1.00 98.38 82 GLU A C 1
ATOM 618 O O . GLU A 1 82 ? -11.968 -4.764 8.165 1.00 98.38 82 GLU A O 1
ATOM 623 N N . ALA A 1 83 ? -12.041 -4.011 10.285 1.00 98.06 83 ALA A N 1
ATOM 624 C CA . ALA A 1 83 ? -10.963 -3.042 10.121 1.00 98.06 83 ALA A CA 1
ATOM 625 C C . ALA A 1 83 ? -9.623 -3.718 9.791 1.00 98.06 83 ALA A C 1
ATOM 627 O O . ALA A 1 83 ? -8.942 -3.289 8.859 1.00 98.06 83 ALA A O 1
ATOM 628 N N . VAL A 1 84 ? -9.280 -4.806 10.490 1.00 98.25 84 VAL A N 1
ATOM 629 C CA . VAL A 1 84 ? -8.059 -5.588 10.238 1.00 98.25 84 VAL A CA 1
ATOM 630 C C . VAL A 1 84 ? -8.073 -6.186 8.834 1.00 98.25 84 VAL A C 1
ATOM 632 O O . VAL A 1 84 ? -7.129 -5.975 8.082 1.00 98.25 84 VAL A O 1
AT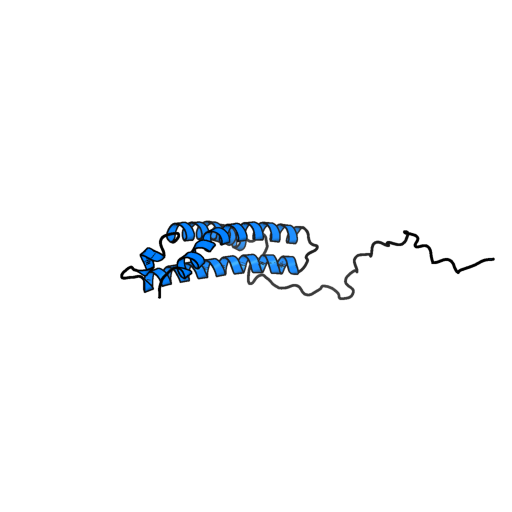OM 635 N N . VAL A 1 85 ? -9.167 -6.832 8.419 1.00 98.56 85 VAL A N 1
ATOM 636 C CA . VAL A 1 85 ? -9.274 -7.408 7.065 1.00 98.56 85 VAL A CA 1
ATOM 637 C C . VAL A 1 85 ? -9.152 -6.332 5.980 1.00 98.56 85 VAL A C 1
ATOM 639 O O . VAL A 1 85 ? -8.583 -6.572 4.914 1.00 98.56 85 VAL A O 1
ATOM 642 N N . ALA A 1 86 ? -9.705 -5.139 6.212 1.00 98.44 86 ALA A N 1
ATOM 643 C CA . ALA A 1 86 ? -9.563 -4.025 5.280 1.00 98.44 86 ALA A CA 1
ATOM 644 C C . ALA A 1 86 ? -8.114 -3.509 5.211 1.00 98.44 86 ALA A C 1
ATOM 646 O O . ALA A 1 86 ? -7.634 -3.212 4.116 1.00 98.44 86 ALA A O 1
ATOM 647 N N . PHE A 1 87 ? -7.421 -3.443 6.350 1.00 98.56 87 PHE A N 1
ATOM 648 C CA . PHE A 1 87 ? -6.011 -3.066 6.433 1.00 98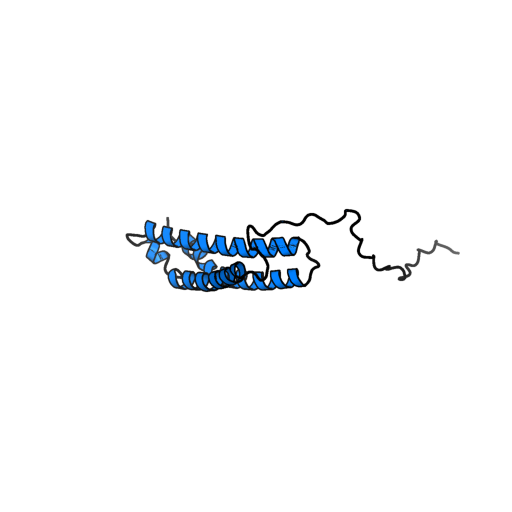.56 87 PHE A CA 1
ATOM 649 C C . PHE A 1 87 ? -5.105 -4.086 5.727 1.00 98.56 87 PHE A C 1
ATOM 651 O O . PHE A 1 87 ? -4.290 -3.704 4.893 1.00 98.56 87 PHE A O 1
ATOM 658 N N . GLU A 1 88 ? -5.303 -5.384 5.967 1.00 98.44 88 GLU A N 1
ATOM 659 C CA . GLU A 1 88 ? -4.531 -6.461 5.328 1.00 98.44 88 GLU A CA 1
ATOM 660 C C . GLU A 1 88 ? -4.647 -6.428 3.802 1.00 98.44 88 GLU A C 1
ATOM 662 O O . GLU A 1 88 ? -3.645 -6.524 3.100 1.00 98.44 88 GLU A O 1
ATOM 667 N N . LYS A 1 89 ? -5.858 -6.217 3.271 1.00 98.62 89 LYS A N 1
ATOM 668 C CA . LYS A 1 89 ? -6.077 -6.091 1.819 1.00 98.62 89 LYS A CA 1
ATOM 669 C C . LYS A 1 89 ? -5.346 -4.895 1.209 1.00 98.62 89 LYS A C 1
ATOM 671 O O . LYS A 1 89 ? -4.941 -4.951 0.048 1.00 98.62 89 LYS A O 1
ATOM 676 N N . LEU A 1 90 ? -5.221 -3.801 1.960 1.00 98.56 90 LEU A N 1
ATOM 677 C CA . LEU A 1 90 ? -4.457 -2.629 1.540 1.00 98.56 90 LEU A CA 1
ATOM 678 C C . LEU A 1 90 ? -2.959 -2.925 1.545 1.00 98.56 90 LEU A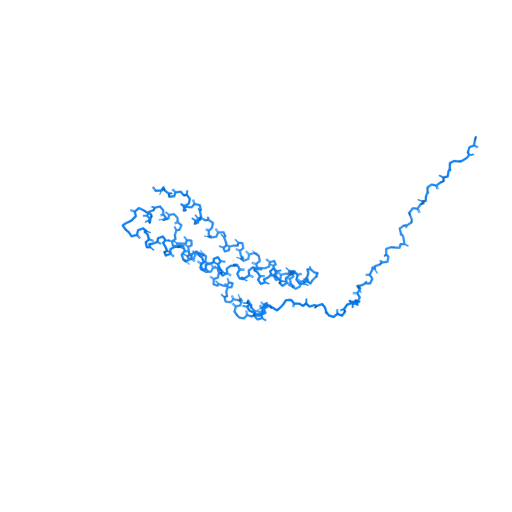 C 1
ATOM 680 O O . LEU A 1 90 ? -2.303 -2.686 0.536 1.00 98.56 90 LEU A O 1
ATOM 684 N N . GLU A 1 91 ? -2.435 -3.499 2.625 1.00 98.38 91 GLU A N 1
ATOM 685 C CA . GLU A 1 91 ? -1.024 -3.889 2.726 1.00 98.38 91 GLU A CA 1
ATOM 686 C C . GLU A 1 91 ? -0.632 -4.918 1.655 1.00 98.38 91 GLU A C 1
ATOM 688 O O . GLU A 1 91 ? 0.417 -4.784 1.028 1.00 98.38 91 GLU A O 1
ATOM 693 N N . GLU A 1 92 ? -1.495 -5.893 1.354 1.00 98.62 92 GLU A N 1
ATOM 694 C CA . GLU A 1 92 ? -1.277 -6.856 0.268 1.00 98.62 92 GLU A CA 1
ATOM 695 C C . GLU A 1 92 ? -1.187 -6.156 -1.098 1.00 98.62 92 GLU A C 1
ATOM 697 O O . GLU A 1 92 ? -0.288 -6.436 -1.898 1.00 98.62 92 GLU A O 1
ATOM 702 N N . LEU A 1 93 ? -2.083 -5.200 -1.360 1.00 98.81 93 LEU A N 1
ATOM 703 C CA . LEU A 1 93 ? -2.074 -4.413 -2.591 1.00 98.81 93 LEU A CA 1
ATOM 704 C C . LEU A 1 93 ? -0.799 -3.572 -2.727 1.00 98.81 93 LEU A C 1
ATOM 706 O O . LEU A 1 93 ? -0.144 -3.616 -3.773 1.00 98.81 93 LEU A O 1
ATOM 710 N N . LEU A 1 94 ? -0.444 -2.817 -1.684 1.00 98.69 94 LEU A N 1
ATOM 711 C CA . LEU A 1 94 ? 0.762 -1.986 -1.659 1.00 98.69 94 LEU A CA 1
ATOM 712 C C . LEU A 1 94 ? 2.016 -2.851 -1.808 1.00 98.69 94 LEU A C 1
ATOM 714 O O . LEU A 1 94 ? 2.876 -2.559 -2.642 1.00 98.69 94 LEU A O 1
ATOM 718 N N . GLY A 1 95 ? 2.068 -3.962 -1.069 1.00 98.44 95 GLY A N 1
ATOM 719 C CA . GLY A 1 95 ? 3.134 -4.954 -1.112 1.00 98.44 95 GLY A CA 1
ATOM 720 C C . GLY A 1 95 ? 3.331 -5.530 -2.511 1.00 98.44 95 GLY A C 1
ATOM 721 O O . GLY A 1 95 ? 4.462 -5.582 -2.998 1.00 98.44 95 GLY A O 1
ATOM 722 N N . ARG A 1 96 ? 2.248 -5.886 -3.215 1.00 98.69 96 ARG A N 1
ATOM 723 C CA . ARG A 1 96 ? 2.322 -6.378 -4.601 1.00 98.69 96 ARG A CA 1
ATOM 724 C C . ARG A 1 96 ? 2.911 -5.336 -5.551 1.00 98.69 96 ARG A C 1
ATOM 726 O O . ARG A 1 96 ? 3.778 -5.664 -6.361 1.00 98.69 96 ARG A O 1
ATOM 733 N N . ILE A 1 97 ? 2.446 -4.087 -5.462 1.00 98.81 97 ILE A N 1
ATOM 734 C CA . ILE A 1 97 ? 2.905 -2.980 -6.315 1.00 98.81 97 ILE A CA 1
ATOM 735 C C . ILE A 1 97 ? 4.395 -2.695 -6.092 1.00 98.81 97 ILE A C 1
ATOM 737 O O . ILE A 1 97 ? 5.165 -2.671 -7.055 1.00 98.81 97 ILE A O 1
ATOM 741 N N . VAL A 1 98 ? 4.812 -2.499 -4.836 1.00 98.31 98 VAL A N 1
ATOM 742 C CA . VAL A 1 98 ? 6.208 -2.155 -4.526 1.00 98.31 98 VAL A CA 1
ATOM 743 C C . VAL A 1 98 ? 7.150 -3.320 -4.821 1.00 98.31 98 VAL A C 1
ATOM 745 O O . VAL A 1 98 ? 8.257 -3.094 -5.304 1.00 98.31 98 VAL A O 1
ATOM 748 N N . SER A 1 99 ? 6.695 -4.564 -4.626 1.00 98.19 99 SER A N 1
ATOM 749 C CA . SER A 1 99 ? 7.468 -5.755 -4.992 1.00 98.19 99 SER A CA 1
ATOM 750 C C . SER A 1 99 ? 7.715 -5.804 -6.495 1.00 98.19 99 SER A C 1
ATOM 752 O O . SER A 1 99 ? 8.855 -5.974 -6.908 1.00 98.19 99 SER A O 1
ATOM 754 N N . TYR A 1 100 ? 6.694 -5.579 -7.328 1.00 98.56 100 TYR A N 1
ATOM 755 C CA . TYR A 1 100 ? 6.880 -5.535 -8.781 1.00 98.56 100 TYR A CA 1
ATOM 756 C C . TYR A 1 1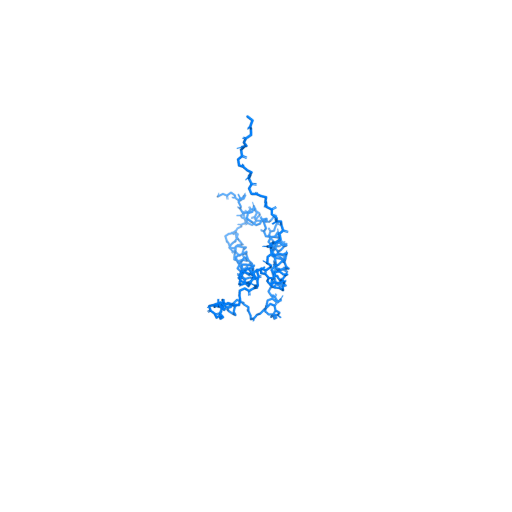00 ? 7.906 -4.477 -9.204 1.00 98.56 100 TYR A C 1
ATOM 758 O O . TYR A 1 100 ? 8.841 -4.780 -9.945 1.00 98.56 100 TYR A O 1
ATOM 766 N N . ALA A 1 101 ? 7.766 -3.249 -8.698 1.00 98.25 101 ALA A N 1
ATOM 767 C CA . ALA A 1 101 ? 8.673 -2.161 -9.046 1.00 98.25 101 ALA A CA 1
ATOM 768 C C . ALA A 1 101 ? 10.104 -2.402 -8.551 1.00 98.25 101 ALA A C 1
ATOM 770 O O . ALA A 1 101 ? 11.059 -2.172 -9.295 1.00 98.25 101 ALA A O 1
ATOM 771 N N . GLY A 1 102 ? 10.255 -2.904 -7.323 1.00 97.62 102 GLY A N 1
ATOM 772 C CA . GLY A 1 102 ? 11.553 -3.242 -6.747 1.00 97.62 102 GLY A CA 1
ATOM 773 C C . GLY A 1 102 ? 12.246 -4.374 -7.501 1.00 97.62 102 GLY A C 1
ATOM 774 O O . GLY A 1 102 ? 13.430 -4.260 -7.810 1.00 97.62 102 GLY A O 1
ATOM 775 N N . LEU A 1 103 ? 11.510 -5.433 -7.858 1.00 97.12 103 LEU A N 1
ATOM 776 C CA . LEU A 1 103 ? 12.055 -6.562 -8.612 1.00 97.12 103 LEU A CA 1
ATOM 777 C C . LEU A 1 103 ? 12.483 -6.142 -10.025 1.00 97.12 103 LEU A C 1
ATOM 779 O O . LEU A 1 103 ? 13.549 -6.542 -10.491 1.00 97.12 103 LEU A O 1
ATOM 783 N N . LEU A 1 104 ? 11.688 -5.298 -10.689 1.00 95.81 104 LEU A N 1
ATOM 784 C CA . LEU A 1 104 ? 12.023 -4.786 -12.015 1.00 95.81 104 LEU A CA 1
ATOM 785 C C . LEU A 1 104 ? 13.295 -3.926 -11.985 1.00 95.81 104 LEU A C 1
ATOM 787 O O . LEU A 1 104 ? 14.191 -4.133 -12.804 1.00 95.81 104 LEU A O 1
ATOM 791 N N . HIS A 1 105 ? 13.396 -3.003 -11.022 1.00 96.75 105 HIS A N 1
ATOM 792 C CA . HIS A 1 105 ? 14.580 -2.161 -10.837 1.00 96.75 105 HIS A CA 1
ATOM 793 C C . HIS A 1 105 ? 15.825 -2.977 -10.474 1.00 96.75 105 HIS A C 1
ATOM 795 O O . HIS A 1 105 ? 16.894 -2.731 -11.021 1.00 96.75 105 HIS A O 1
ATOM 801 N N . ALA A 1 106 ? 15.687 -3.987 -9.612 1.00 95.31 106 ALA A N 1
ATOM 802 C CA . ALA A 1 106 ? 16.792 -4.866 -9.238 1.00 95.31 106 ALA A CA 1
ATOM 803 C C . ALA A 1 106 ? 17.334 -5.701 -10.413 1.00 95.31 106 ALA A C 1
ATOM 805 O O . ALA A 1 106 ? 18.496 -6.097 -10.379 1.00 95.31 106 ALA A O 1
ATOM 806 N N . GLY A 1 107 ? 16.521 -5.953 -11.448 1.00 92.31 107 GLY A N 1
ATOM 807 C CA . GLY A 1 107 ? 16.962 -6.655 -12.657 1.00 92.31 107 GLY A CA 1
ATOM 808 C C . GLY A 1 107 ? 17.977 -5.867 -13.493 1.00 92.31 107 GLY A C 1
ATOM 809 O O . GLY A 1 107 ? 18.851 -6.471 -14.103 1.00 92.31 107 GLY A O 1
ATOM 810 N N . ASP A 1 108 ? 17.885 -4.533 -13.495 1.00 92.31 108 ASP A N 1
ATOM 811 C CA . ASP A 1 108 ? 18.894 -3.638 -14.074 1.00 92.31 108 ASP A CA 1
ATOM 812 C C . ASP A 1 108 ? 18.778 -2.243 -13.441 1.00 92.31 108 ASP A C 1
ATOM 814 O O . ASP A 1 108 ? 17.930 -1.427 -13.814 1.00 92.31 108 ASP A O 1
ATOM 818 N N . THR A 1 109 ? 19.649 -1.957 -12.472 1.00 93.81 109 THR A N 1
ATOM 819 C CA . THR A 1 109 ? 19.660 -0.676 -11.750 1.00 93.81 109 THR A CA 1
ATOM 820 C C . THR A 1 109 ? 20.297 0.461 -12.552 1.00 93.81 109 THR A C 1
ATOM 822 O O . THR A 1 109 ? 20.273 1.605 -12.104 1.00 93.81 109 THR A O 1
ATOM 825 N N . SER A 1 110 ? 20.914 0.161 -13.701 1.00 94.12 110 SER A N 1
ATOM 826 C CA . SER A 1 110 ? 21.497 1.160 -14.603 1.00 94.12 110 SER A CA 1
ATOM 827 C C . SER A 1 110 ? 20.502 1.659 -15.654 1.00 94.12 110 SER A C 1
ATOM 829 O O . SER A 1 110 ? 20.709 2.729 -16.229 1.00 94.12 110 SER A O 1
ATOM 831 N N . ASP A 1 111 ? 19.399 0.930 -15.858 1.00 96.00 111 ASP A N 1
ATOM 832 C CA . ASP A 1 111 ? 18.318 1.316 -16.758 1.00 96.00 111 ASP A CA 1
ATOM 833 C C . ASP A 1 111 ? 17.571 2.555 -16.203 1.00 96.00 111 ASP A C 1
ATOM 835 O O . ASP A 1 111 ? 16.938 2.495 -15.134 1.00 96.00 111 ASP A O 1
ATOM 839 N N . PRO A 1 112 ? 17.606 3.703 -16.912 1.00 97.06 112 PRO A N 1
ATOM 840 C CA . PRO A 1 112 ? 16.958 4.928 -16.455 1.00 97.06 112 PRO A CA 1
ATOM 841 C C . PRO A 1 112 ? 15.425 4.849 -16.484 1.00 97.06 112 PRO A C 1
ATOM 843 O O . PRO A 1 112 ? 14.771 5.517 -15.681 1.00 97.06 112 PRO A O 1
ATOM 846 N N . VAL A 1 113 ? 14.833 4.039 -17.369 1.00 97.81 113 VAL A N 1
ATOM 847 C CA . VAL A 1 113 ? 13.378 3.843 -17.452 1.00 97.81 113 VAL A CA 1
ATOM 848 C C . VAL A 1 113 ? 12.896 3.076 -16.226 1.00 97.81 113 VAL A C 1
ATOM 850 O O . VAL A 1 113 ? 11.975 3.534 -15.546 1.00 97.81 113 VAL A O 1
ATOM 853 N N . ARG A 1 114 ? 13.565 1.965 -15.885 1.00 97.31 114 ARG A N 1
ATOM 854 C CA . ARG A 1 114 ? 13.248 1.176 -14.680 1.00 97.31 114 ARG A CA 1
ATOM 855 C C . ARG A 1 114 ? 13.466 1.988 -13.403 1.00 97.31 114 ARG A C 1
ATOM 857 O O . ARG A 1 114 ? 12.634 1.946 -12.499 1.00 97.31 114 ARG A O 1
ATOM 864 N N . SER A 1 115 ? 14.544 2.771 -13.348 1.00 98.00 115 SER A N 1
ATOM 865 C CA . SER A 1 115 ? 14.852 3.639 -12.202 1.00 98.00 115 SER A CA 1
ATOM 866 C C . SER A 1 115 ? 13.800 4.730 -11.993 1.00 98.00 115 SER A C 1
ATOM 868 O O . SER A 1 115 ? 13.351 4.945 -10.866 1.00 98.00 115 SER A O 1
ATOM 870 N N . LYS A 1 116 ? 13.354 5.391 -13.071 1.00 98.31 116 LYS A N 1
ATOM 871 C CA . LYS A 1 116 ? 12.270 6.378 -12.993 1.00 98.31 116 LYS A CA 1
ATOM 872 C C . LYS A 1 116 ? 10.970 5.728 -12.519 1.00 98.31 116 LYS A C 1
ATOM 874 O O . LYS A 1 116 ? 10.343 6.235 -11.596 1.00 98.31 116 LYS A O 1
ATOM 879 N N . PHE A 1 117 ? 10.589 4.608 -13.132 1.00 98.50 117 PHE A N 1
ATOM 880 C CA . PHE A 1 117 ? 9.376 3.878 -12.772 1.00 98.50 117 PHE A CA 1
ATOM 881 C C . PHE A 1 117 ? 9.360 3.486 -11.288 1.00 98.50 117 PHE A C 1
ATOM 883 O O . PHE A 1 117 ? 8.369 3.715 -10.598 1.00 98.50 117 PHE A O 1
ATOM 890 N N . TYR A 1 118 ? 10.474 2.959 -10.772 1.00 98.62 118 TYR A N 1
ATOM 891 C CA . TYR A 1 118 ? 10.608 2.630 -9.355 1.00 98.62 118 TYR A CA 1
ATOM 892 C C . TYR A 1 118 ? 10.438 3.854 -8.447 1.00 98.62 118 TYR A C 1
ATOM 894 O O . TYR A 1 118 ? 9.715 3.775 -7.455 1.00 98.62 118 TYR A O 1
ATOM 902 N N . GLY A 1 119 ? 11.044 4.992 -8.803 1.00 98.56 119 GLY A N 1
ATOM 903 C CA . GLY A 1 119 ? 10.870 6.251 -8.075 1.00 98.56 119 GLY A CA 1
ATOM 904 C C . GLY A 1 119 ? 9.415 6.732 -8.051 1.00 98.56 119 GLY A C 1
ATOM 905 O O . GLY A 1 119 ? 8.891 7.031 -6.978 1.00 98.56 119 GLY A O 1
ATOM 906 N N . ASP A 1 120 ? 8.744 6.731 -9.207 1.00 98.56 120 ASP A N 1
ATOM 907 C CA . ASP A 1 120 ? 7.334 7.127 -9.324 1.00 98.56 120 ASP A CA 1
ATOM 908 C C . ASP A 1 120 ? 6.419 6.221 -8.471 1.00 98.56 120 ASP A C 1
ATOM 910 O O . ASP A 1 120 ? 5.485 6.694 -7.818 1.00 98.56 120 ASP A O 1
ATOM 914 N N . VAL A 1 121 ? 6.671 4.905 -8.469 1.00 98.69 121 VAL A N 1
ATOM 915 C CA . VAL A 1 121 ? 5.923 3.949 -7.638 1.00 98.69 121 VAL A CA 1
ATOM 916 C C . VAL A 1 121 ? 6.205 4.184 -6.156 1.00 98.69 121 VAL A C 1
ATOM 918 O O . VAL A 1 121 ? 5.262 4.207 -5.368 1.00 98.69 121 VAL A O 1
ATOM 921 N N . GLN A 1 122 ? 7.463 4.401 -5.764 1.00 98.44 122 GLN A N 1
ATOM 922 C CA . GLN A 1 122 ? 7.816 4.650 -4.365 1.00 98.44 122 GLN A CA 1
ATOM 923 C C . GLN A 1 122 ? 7.154 5.904 -3.797 1.00 98.44 122 GLN A C 1
ATOM 925 O O . GLN A 1 122 ? 6.686 5.881 -2.659 1.00 98.44 122 GLN A O 1
ATOM 930 N N . GLU A 1 123 ? 7.053 6.976 -4.584 1.00 98.56 123 GLU A N 1
ATOM 931 C CA . GLU A 1 123 ? 6.315 8.177 -4.182 1.00 98.56 123 GLU A CA 1
ATOM 932 C C . GLU A 1 123 ? 4.844 7.847 -3.886 1.00 98.56 123 GLU A C 1
ATOM 934 O O . GLU A 1 123 ? 4.324 8.176 -2.819 1.00 98.56 123 GLU A O 1
ATOM 939 N N . LYS A 1 124 ? 4.180 7.130 -4.801 1.00 98.38 124 LYS A N 1
ATOM 940 C CA . LYS A 1 124 ? 2.768 6.744 -4.652 1.00 98.38 124 LYS A CA 1
ATOM 941 C C . LYS A 1 124 ? 2.535 5.839 -3.445 1.00 98.38 124 LYS A C 1
ATOM 943 O O . LYS A 1 124 ? 1.584 6.059 -2.700 1.00 98.38 124 LYS A O 1
ATOM 948 N N . ILE A 1 125 ? 3.404 4.851 -3.237 1.00 98.19 125 ILE A N 1
ATOM 949 C CA . ILE A 1 125 ? 3.318 3.940 -2.090 1.00 98.19 125 ILE A CA 1
ATOM 950 C C . ILE A 1 125 ? 3.566 4.691 -0.784 1.00 98.19 125 ILE A C 1
ATOM 952 O O . ILE A 1 125 ? 2.794 4.525 0.154 1.00 98.19 125 ILE A O 1
ATOM 956 N N . THR A 1 126 ? 4.564 5.575 -0.734 1.00 98.06 126 THR A N 1
ATOM 957 C CA . THR A 1 126 ? 4.839 6.400 0.453 1.00 98.06 126 THR A CA 1
ATOM 958 C C . THR A 1 126 ? 3.626 7.250 0.834 1.00 98.06 126 THR A C 1
ATOM 960 O O . THR A 1 126 ? 3.242 7.283 2.004 1.00 98.06 126 THR A O 1
ATOM 963 N N . ASN A 1 127 ? 2.985 7.890 -0.150 1.00 98.25 127 ASN A N 1
ATOM 964 C CA . ASN A 1 127 ? 1.779 8.685 0.080 1.00 98.25 127 ASN A CA 1
ATOM 965 C C . ASN A 1 127 ? 0.617 7.821 0.598 1.00 98.25 127 ASN A C 1
ATOM 967 O O . ASN A 1 127 ? -0.008 8.177 1.595 1.00 98.25 127 ASN A O 1
ATOM 971 N N . ALA A 1 128 ? 0.369 6.657 -0.011 1.00 98.31 128 ALA A N 1
ATOM 972 C CA . ALA A 1 128 ? -0.689 5.747 0.429 1.00 98.31 128 ALA A CA 1
ATOM 973 C C . ALA A 1 128 ? -0.436 5.194 1.845 1.00 98.31 128 ALA A C 1
ATOM 975 O O . ALA A 1 128 ? -1.329 5.220 2.690 1.00 98.31 128 ALA A O 1
ATOM 976 N N . SER A 1 129 ? 0.788 4.752 2.152 1.00 97.19 129 SER A N 1
ATOM 977 C CA . SER A 1 129 ? 1.155 4.232 3.477 1.00 97.19 129 SER A CA 1
ATOM 978 C C . SER A 1 129 ? 1.037 5.281 4.585 1.00 97.19 129 SER A C 1
ATOM 980 O O . SER A 1 129 ? 0.697 4.939 5.720 1.00 97.19 129 SER A O 1
ATOM 982 N N . ALA A 1 130 ? 1.250 6.566 4.281 1.00 98.25 130 ALA A N 1
ATOM 983 C CA . ALA A 1 130 ? 1.062 7.641 5.255 1.00 98.25 130 ALA A CA 1
ATOM 984 C C . ALA A 1 130 ? -0.382 7.700 5.790 1.00 98.25 130 ALA A C 1
ATOM 986 O O . ALA A 1 130 ? -0.582 7.928 6.986 1.00 98.25 130 ALA A O 1
ATOM 987 N N . HIS A 1 131 ? -1.378 7.412 4.943 1.00 98.62 131 HIS A N 1
ATOM 988 C CA . HIS A 1 131 ? -2.789 7.337 5.338 1.00 98.62 131 HIS A CA 1
ATOM 989 C C . HIS A 1 131 ? -3.103 6.148 6.256 1.00 98.62 131 HIS A C 1
ATOM 991 O O . HIS A 1 131 ? -4.140 6.146 6.912 1.00 98.62 131 HIS A O 1
ATOM 997 N N . LEU A 1 132 ? -2.224 5.146 6.340 1.00 98.31 132 LEU A N 1
ATOM 998 C CA . LEU A 1 132 ? -2.449 3.926 7.119 1.00 98.31 132 LEU A CA 1
ATOM 999 C C . LEU A 1 132 ? -1.732 3.933 8.475 1.00 98.31 132 LEU A C 1
ATOM 1001 O O . LEU A 1 132 ? -2.105 3.178 9.372 1.00 98.31 132 LEU A O 1
ATOM 1005 N N . LEU A 1 133 ? -0.741 4.814 8.663 1.00 97.12 133 LEU A N 1
ATOM 1006 C CA . LEU A 1 133 ? 0.124 4.838 9.848 1.00 97.12 133 LEU A CA 1
ATOM 1007 C C . LEU A 1 133 ? -0.650 4.957 11.171 1.00 97.12 133 LEU A C 1
ATOM 1009 O O . LEU A 1 133 ? -0.256 4.365 12.176 1.00 97.12 133 LEU A O 1
ATOM 1013 N N . PHE A 1 134 ? -1.760 5.705 11.181 1.00 98.19 134 PHE A N 1
ATOM 1014 C CA . PHE A 1 134 ? -2.582 5.876 12.383 1.00 98.19 134 PHE A CA 1
ATOM 1015 C C . PHE A 1 134 ? -3.116 4.539 12.912 1.00 98.19 134 PHE A C 1
ATOM 1017 O O . PHE A 1 134 ? -3.304 4.413 14.115 1.00 98.19 134 PHE A O 1
ATOM 1024 N N . PHE A 1 135 ? -3.354 3.554 12.039 1.00 98.25 135 PHE A N 1
ATOM 1025 C CA . PHE A 1 135 ? -4.066 2.333 12.397 1.00 98.25 135 PHE A CA 1
ATOM 1026 C C . PHE A 1 135 ? -3.297 1.529 13.438 1.00 98.25 135 PHE A C 1
ATOM 1028 O O . PHE A 1 135 ? -3.818 1.249 14.514 1.00 98.25 135 PHE A O 1
ATOM 1035 N N . ALA A 1 136 ? -2.017 1.256 13.170 1.00 95.62 136 ALA A N 1
ATOM 1036 C CA . ALA A 1 136 ? -1.144 0.589 14.128 1.00 95.62 136 ALA A CA 1
ATOM 1037 C C . ALA A 1 136 ? -0.966 1.420 15.411 1.00 95.62 136 ALA A C 1
ATOM 1039 O O . ALA A 1 136 ? -0.917 0.869 16.508 1.00 95.62 136 ALA A O 1
ATOM 1040 N N . LEU A 1 137 ? -0.882 2.749 15.299 1.00 97.12 137 LEU A N 1
ATOM 1041 C CA . LEU A 1 137 ? -0.699 3.632 16.455 1.00 97.12 137 LEU A CA 1
ATOM 1042 C C . LEU A 1 137 ? -1.925 3.677 17.373 1.00 97.12 137 LEU A C 1
ATOM 1044 O O . LEU A 1 137 ? -1.767 3.727 18.589 1.00 97.12 137 LEU A O 1
ATOM 1048 N N . GLU A 1 138 ? -3.130 3.691 16.809 1.00 97.44 138 GLU A N 1
ATOM 1049 C CA . GLU A 1 138 ? -4.382 3.698 17.564 1.00 97.44 138 GLU A CA 1
ATOM 1050 C C . GLU A 1 138 ? -4.704 2.318 18.134 1.00 97.44 138 GLU A C 1
ATOM 1052 O O . GLU A 1 138 ? -5.121 2.236 19.285 1.00 97.44 138 GLU A O 1
ATOM 1057 N N . LEU A 1 139 ? -4.443 1.243 17.382 1.00 95.25 139 LEU A N 1
ATOM 1058 C CA . LEU A 1 139 ? -4.632 -0.125 17.865 1.00 95.25 139 LEU A CA 1
ATOM 1059 C C . LEU A 1 139 ? -3.770 -0.407 19.105 1.00 95.25 139 LEU A C 1
ATOM 1061 O O . LEU A 1 139 ? -4.273 -0.933 20.088 1.00 95.25 139 LEU A O 1
ATOM 1065 N N . ASN A 1 140 ? -2.507 0.038 19.105 1.00 94.62 140 ASN A N 1
ATOM 1066 C CA . ASN A 1 140 ? -1.596 -0.086 20.254 1.00 94.62 140 ASN A CA 1
ATOM 1067 C C . ASN A 1 140 ? -2.023 0.713 21.504 1.00 94.62 140 ASN A C 1
ATOM 1069 O O . ASN A 1 140 ? -1.369 0.609 22.539 1.00 94.62 140 ASN A O 1
ATOM 1073 N N . ARG A 1 141 ? -3.049 1.569 21.412 1.00 94.69 141 ARG A N 1
ATOM 1074 C CA . ARG A 1 141 ? -3.575 2.359 22.539 1.00 94.69 141 ARG A CA 1
ATOM 1075 C C . ARG A 1 141 ? -4.859 1.785 23.129 1.00 94.69 141 ARG A C 1
ATOM 1077 O O . ARG A 1 141 ? -5.380 2.373 24.070 1.00 94.69 141 ARG A O 1
ATOM 1084 N N . ILE A 1 142 ? -5.402 0.722 22.543 1.00 93.31 142 ILE A N 1
ATOM 1085 C CA . ILE A 1 142 ? -6.567 0.033 23.091 1.00 93.31 142 ILE A CA 1
ATOM 1086 C C . ILE A 1 142 ? -6.086 -0.809 24.274 1.00 93.31 142 ILE A C 1
ATOM 1088 O O . ILE A 1 142 ? -5.100 -1.531 24.145 1.00 93.31 142 ILE A O 1
ATOM 1092 N N . ASP A 1 143 ? -6.756 -0.667 25.415 1.00 86.19 143 ASP A N 1
ATOM 1093 C CA . ASP A 1 143 ? -6.480 -1.469 26.607 1.00 86.19 143 ASP A CA 1
ATOM 1094 C C . ASP A 1 143 ? -6.918 -2.933 26.394 1.00 86.19 143 ASP A C 1
ATOM 1096 O O . ASP A 1 143 ? -7.878 -3.190 25.662 1.00 86.19 143 ASP A O 1
ATOM 1100 N N . ASP A 1 144 ? -6.215 -3.868 27.044 1.00 69.25 144 ASP A N 1
ATOM 1101 C CA . ASP A 1 144 ? -6.506 -5.315 27.021 1.00 69.25 144 ASP A CA 1
ATOM 1102 C C . ASP A 1 144 ? -7.845 -5.690 27.692 1.00 69.25 144 ASP A C 1
ATOM 1104 O O . ASP A 1 144 ? -8.179 -5.114 28.759 1.00 69.25 144 ASP A O 1
#